Protein AF-A0A8H9HE80-F1 (afdb_monomer_lite)

Secondary structure (DSSP, 8-state):
--S--SEEEEE---GGGHHHHHHHHHHS--EEEEEEETTS----STTSS-S-EEEE-HHHHHHH-----TT-TT----

Structure (mmCIF, N/CA/C/O backbone):
data_AF-A0A8H9HE80-F1
#
_entry.id   AF-A0A8H9HE80-F1
#
loop_
_atom_site.group_PDB
_atom_site.id
_atom_site.type_symbol
_atom_site.label_atom_id
_atom_site.label_alt_id
_atom_site.label_comp_id
_atom_site.label_asym_id
_atom_site.label_entity_id
_atom_site.label_seq_id
_atom_site.pdbx_PDB_ins_code
_atom_site.Cartn_x
_atom_site.Cartn_y
_atom_site.Cartn_z
_atom_site.occupancy
_atom_site.B_iso_or_equiv
_atom_site.auth_seq_id
_atom_site.auth_comp_id
_atom_site.auth_asym_id
_atom_site.auth_atom_id
_atom_site.pdbx_PDB_model_num
ATOM 1 N N . MET A 1 1 ? -20.220 -13.673 4.636 1.00 43.94 1 MET A N 1
ATOM 2 C CA . MET A 1 1 ? -19.434 -14.022 3.431 1.00 43.94 1 MET A CA 1
ATOM 3 C C . MET A 1 1 ? -18.653 -15.296 3.728 1.00 43.94 1 MET A C 1
ATOM 5 O O . MET A 1 1 ? -18.100 -15.398 4.813 1.00 43.94 1 MET A O 1
ATOM 9 N N . LYS A 1 2 ? -18.715 -16.307 2.851 1.00 50.34 2 LYS A N 1
ATOM 10 C CA . LYS A 1 2 ? -17.998 -17.587 3.008 1.00 50.34 2 LYS A CA 1
ATOM 11 C C . LYS A 1 2 ? -16.605 -17.434 2.395 1.00 50.34 2 LYS A C 1
ATOM 13 O O . LYS A 1 2 ? -16.505 -17.278 1.186 1.00 50.34 2 LYS A O 1
ATOM 18 N N . GLY A 1 3 ? -15.587 -17.464 3.248 1.00 57.22 3 GLY A N 1
ATOM 19 C CA . GLY A 1 3 ? -14.188 -17.187 2.926 1.00 57.22 3 GLY A CA 1
ATOM 20 C C . GLY A 1 3 ? -13.671 -16.143 3.907 1.00 57.22 3 GLY A C 1
ATOM 21 O O . GLY A 1 3 ? -13.890 -14.953 3.705 1.00 57.22 3 GLY A O 1
ATOM 22 N N . SER A 1 4 ? -13.089 -16.589 5.019 1.00 70.88 4 SER A N 1
ATOM 23 C CA . SER A 1 4 ? -12.341 -15.703 5.909 1.00 70.88 4 SER A CA 1
ATOM 24 C C . SER A 1 4 ? -11.097 -15.252 5.154 1.00 70.88 4 SER A C 1
ATOM 26 O O . SER A 1 4 ? -10.279 -16.082 4.769 1.00 70.88 4 SER A O 1
ATOM 28 N N . ILE A 1 5 ? -10.999 -13.957 4.874 1.00 81.25 5 ILE A N 1
ATOM 29 C CA . ILE A 1 5 ? -9.781 -13.367 4.330 1.00 81.25 5 ILE A CA 1
ATOM 30 C C . ILE A 1 5 ? -8.880 -13.081 5.525 1.00 81.25 5 ILE A C 1
ATOM 32 O O . ILE A 1 5 ? -9.249 -12.282 6.385 1.00 81.25 5 ILE A O 1
ATOM 36 N N . ASP A 1 6 ? -7.724 -13.735 5.581 1.00 87.31 6 ASP A N 1
ATOM 37 C CA . ASP A 1 6 ? -6.769 -13.528 6.672 1.00 87.31 6 ASP A CA 1
ATOM 38 C C . ASP A 1 6 ? -6.114 -12.146 6.574 1.00 87.31 6 ASP A C 1
ATOM 40 O O . ASP A 1 6 ? -5.987 -11.452 7.582 1.00 87.31 6 ASP A O 1
ATOM 44 N N . ALA A 1 7 ? -5.769 -11.715 5.354 1.00 89.19 7 ALA A N 1
ATOM 45 C CA . ALA A 1 7 ? -5.201 -10.400 5.095 1.00 89.19 7 ALA A CA 1
ATOM 46 C C . ALA A 1 7 ? -5.717 -9.765 3.794 1.00 89.19 7 ALA A C 1
ATOM 48 O O . ALA A 1 7 ? -5.852 -10.437 2.770 1.00 89.19 7 ALA A O 1
ATOM 49 N N . ALA A 1 8 ? -5.967 -8.457 3.830 1.00 88.69 8 ALA A N 1
ATOM 50 C CA . ALA A 1 8 ? -6.343 -7.637 2.687 1.00 88.69 8 ALA A CA 1
ATOM 51 C C . ALA A 1 8 ? -5.264 -6.578 2.440 1.00 88.69 8 ALA A C 1
ATOM 53 O O . ALA A 1 8 ? -5.028 -5.714 3.282 1.00 88.69 8 ALA A O 1
ATOM 54 N N . ILE A 1 9 ? -4.628 -6.633 1.270 1.00 90.06 9 ILE A N 1
ATOM 55 C CA . ILE A 1 9 ? -3.596 -5.677 0.859 1.00 90.06 9 ILE A CA 1
ATOM 56 C C . ILE A 1 9 ? -4.205 -4.738 -0.177 1.00 90.06 9 ILE A C 1
ATOM 58 O O . ILE A 1 9 ? -4.715 -5.193 -1.202 1.00 90.06 9 ILE A O 1
ATOM 62 N N . VAL A 1 10 ? -4.155 -3.430 0.075 1.00 92.12 10 VAL A N 1
ATOM 63 C CA . VAL A 1 10 ? -4.721 -2.417 -0.825 1.00 92.12 10 VAL A CA 1
ATOM 64 C C . VAL A 1 10 ? -3.648 -1.407 -1.210 1.00 92.12 10 VAL A C 1
ATOM 66 O O . VAL A 1 10 ? -3.168 -0.643 -0.374 1.00 92.12 10 VAL A O 1
ATOM 69 N N . PHE A 1 11 ? -3.299 -1.378 -2.496 1.00 92.94 11 PHE A N 1
ATOM 70 C CA . PHE A 1 11 ? -2.385 -0.388 -3.055 1.00 92.94 11 PHE A CA 1
ATOM 71 C C . PHE A 1 11 ? -3.170 0.771 -3.682 1.00 92.94 11 PHE A C 1
ATOM 73 O O . PHE A 1 11 ? -3.753 0.609 -4.753 1.00 92.94 11 PHE A O 1
ATOM 80 N N . THR A 1 12 ? -3.225 1.932 -3.026 1.00 91.12 12 THR A N 1
ATOM 81 C CA . THR A 1 12 ? -3.939 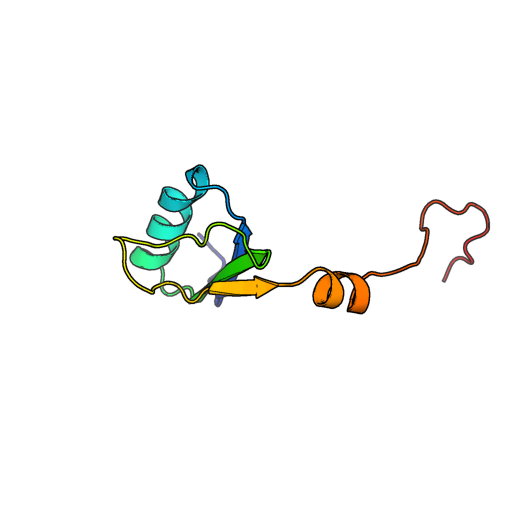3.110 -3.545 1.00 91.12 12 THR A CA 1
ATOM 82 C C . THR A 1 12 ? -3.579 4.403 -2.802 1.00 91.12 12 THR A C 1
ATOM 84 O O . THR A 1 12 ? -3.151 4.394 -1.648 1.00 91.12 12 THR A O 1
ATOM 87 N N . SER A 1 13 ? -3.793 5.540 -3.464 1.00 89.75 13 SER A N 1
ATOM 88 C CA . SER A 1 13 ? -3.813 6.880 -2.850 1.00 89.75 13 SER A CA 1
ATOM 89 C C . SER A 1 13 ? -5.185 7.556 -2.955 1.00 89.75 13 SER A C 1
ATOM 91 O O . SER A 1 13 ? -5.321 8.725 -2.588 1.00 89.75 13 SER A O 1
ATOM 93 N N . ASP A 1 14 ? -6.187 6.840 -3.465 1.00 90.19 14 ASP A N 1
ATOM 94 C CA . ASP A 1 14 ? -7.548 7.336 -3.642 1.00 90.19 14 ASP A CA 1
ATOM 95 C C . ASP A 1 14 ? -8.302 7.340 -2.308 1.00 90.19 14 ASP A C 1
ATOM 97 O O . ASP A 1 14 ? -8.394 6.320 -1.625 1.00 90.19 14 ASP A O 1
ATOM 101 N N . THR A 1 15 ? -8.836 8.495 -1.917 1.00 88.62 15 THR A N 1
ATOM 102 C CA . THR A 1 15 ? -9.584 8.636 -0.665 1.00 88.62 15 THR A CA 1
ATOM 103 C C . THR A 1 15 ? -10.989 8.066 -0.727 1.00 88.62 15 THR A C 1
ATOM 105 O O . THR A 1 15 ? -11.549 7.780 0.329 1.00 88.62 15 THR A O 1
ATOM 108 N N . ASP A 1 16 ? -11.552 7.859 -1.914 1.00 91.75 16 ASP A N 1
ATOM 109 C CA . ASP A 1 16 ? -12.935 7.398 -2.053 1.00 91.75 16 ASP A CA 1
ATOM 110 C C . ASP A 1 16 ? -13.108 5.942 -1.591 1.00 91.75 16 ASP A C 1
ATOM 112 O O . ASP A 1 16 ? -14.210 5.523 -1.239 1.00 91.75 16 ASP A O 1
ATOM 116 N N . ILE A 1 17 ? -12.011 5.182 -1.497 1.00 90.38 17 ILE A N 1
ATOM 117 C CA . ILE A 1 17 ? -12.006 3.804 -0.988 1.00 90.38 17 ILE A CA 1
ATOM 118 C C . ILE A 1 17 ? -11.904 3.708 0.545 1.00 90.38 17 ILE A C 1
ATOM 120 O O . ILE A 1 17 ? -12.103 2.627 1.106 1.00 90.38 17 ILE A O 1
ATOM 124 N N . LEU A 1 18 ? -11.639 4.820 1.245 1.00 89.94 18 LEU A N 1
ATOM 125 C CA . LEU A 1 18 ? -11.519 4.845 2.710 1.00 89.94 18 LEU A CA 1
ATOM 126 C C . LEU A 1 18 ? -12.727 4.225 3.430 1.00 89.94 18 LEU A C 1
ATOM 128 O O . LEU A 1 18 ? -12.488 3.387 4.295 1.00 89.94 18 LEU A O 1
ATOM 132 N N . PRO A 1 19 ? -13.994 4.526 3.074 1.00 91.25 19 PRO A N 1
ATOM 133 C CA . PRO A 1 19 ? -15.143 3.939 3.764 1.00 91.25 19 PRO A CA 1
ATOM 134 C C . PRO A 1 19 ? -15.197 2.409 3.659 1.00 91.25 19 PRO A C 1
ATOM 136 O O . PRO A 1 19 ? -15.616 1.732 4.595 1.00 91.25 19 PRO A O 1
ATOM 139 N N . ALA A 1 20 ? -14.748 1.843 2.533 1.00 90.75 20 ALA A N 1
ATOM 140 C CA . ALA A 1 20 ? -14.696 0.395 2.349 1.00 90.75 20 ALA A CA 1
ATOM 141 C C . ALA A 1 20 ? -13.581 -0.240 3.195 1.00 90.75 20 ALA A C 1
ATOM 143 O O . ALA A 1 20 ? -13.797 -1.274 3.826 1.00 90.75 20 ALA A O 1
ATOM 144 N N . ILE A 1 21 ? -12.410 0.403 3.246 1.00 89.69 21 ILE A N 1
ATOM 145 C CA . ILE A 1 21 ? -11.295 -0.016 4.104 1.00 89.69 21 ILE A CA 1
ATOM 146 C C . ILE A 1 21 ? -11.710 0.045 5.579 1.00 89.69 21 ILE A C 1
ATOM 148 O O . ILE A 1 21 ? -11.462 -0.903 6.317 1.00 89.69 21 ILE A O 1
ATOM 152 N N . GLU A 1 22 ? -12.375 1.120 6.002 1.00 90.50 22 GLU A N 1
ATOM 153 C CA . GLU A 1 22 ? -12.877 1.292 7.369 1.00 90.50 22 GLU A CA 1
ATOM 154 C C . GLU A 1 22 ? -13.883 0.210 7.756 1.00 90.50 22 GLU A C 1
ATOM 156 O O . GLU A 1 22 ? -13.794 -0.340 8.853 1.00 90.50 22 GLU A O 1
ATOM 161 N N . LEU A 1 23 ? -14.805 -0.136 6.855 1.00 90.00 23 LEU A N 1
ATOM 162 C CA . LEU A 1 23 ? -15.763 -1.213 7.082 1.00 90.00 23 LEU A CA 1
ATOM 163 C C . LEU A 1 23 ? -15.050 -2.550 7.318 1.00 90.00 23 LEU A C 1
ATOM 165 O O . LEU A 1 23 ? -15.337 -3.234 8.295 1.00 90.00 23 LEU A O 1
ATOM 169 N N . VAL A 1 24 ? -14.106 -2.920 6.448 1.00 89.25 24 VAL A N 1
ATOM 170 C CA . VAL A 1 24 ? -13.367 -4.188 6.580 1.00 89.25 24 VAL A CA 1
ATOM 171 C C . VAL A 1 24 ? -12.513 -4.192 7.847 1.00 89.25 24 VAL A C 1
ATOM 173 O O . VAL A 1 24 ? -12.516 -5.182 8.575 1.00 89.25 24 VAL A O 1
ATOM 176 N N . TYR A 1 25 ? -11.830 -3.086 8.138 1.00 88.06 25 TYR A N 1
ATOM 177 C CA . TYR A 1 25 ? -10.955 -2.951 9.301 1.00 88.06 25 TYR A CA 1
ATOM 178 C C . TYR A 1 25 ? -11.708 -3.056 10.635 1.00 88.06 25 TYR A C 1
ATOM 180 O O . TYR A 1 25 ? -11.183 -3.622 11.589 1.00 88.06 25 TYR A O 1
ATOM 188 N N . ASN A 1 26 ? -12.927 -2.512 10.715 1.00 87.31 26 ASN A N 1
ATOM 189 C CA . ASN A 1 26 ? -13.702 -2.482 11.959 1.00 87.31 26 ASN A CA 1
ATOM 190 C C . ASN A 1 26 ? -14.615 -3.704 12.138 1.00 87.31 26 ASN A C 1
ATOM 192 O O . ASN A 1 26 ? -14.785 -4.177 13.259 1.00 87.31 26 ASN A O 1
ATOM 196 N N . GLU A 1 27 ? -15.210 -4.213 11.057 1.00 89.19 27 GLU A N 1
ATOM 197 C CA . GLU A 1 27 ? -16.262 -5.241 11.127 1.00 89.19 27 GLU A CA 1
ATOM 198 C C . GLU A 1 27 ? -15.741 -6.664 10.890 1.00 89.19 27 GLU A C 1
ATOM 200 O O . GLU A 1 27 ? -16.505 -7.633 10.952 1.00 89.19 27 GLU A O 1
ATOM 205 N N . THR A 1 28 ? -14.450 -6.826 10.590 1.00 86.56 28 THR A N 1
ATOM 206 C CA . THR A 1 28 ? -13.857 -8.138 10.316 1.00 86.56 28 THR A CA 1
ATOM 207 C C . THR A 1 28 ? -12.536 -8.327 11.062 1.00 86.56 28 THR A C 1
ATOM 209 O O . THR A 1 28 ? -11.829 -7.358 11.315 1.00 86.56 28 THR A O 1
ATOM 212 N N . PRO A 1 29 ? -12.149 -9.575 11.386 1.00 85.62 29 PRO A N 1
ATOM 213 C CA . PRO A 1 29 ? -10.828 -9.875 11.940 1.00 85.62 29 PRO A CA 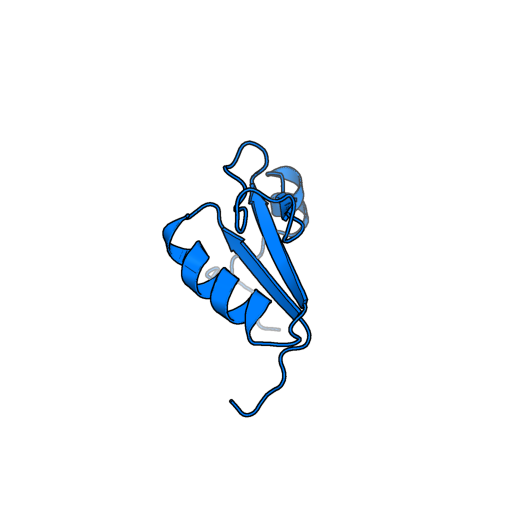1
ATOM 214 C C . PRO A 1 29 ? -9.711 -9.858 10.876 1.00 85.62 29 PRO A C 1
ATOM 216 O O . PRO A 1 29 ? -8.618 -10.351 11.140 1.00 85.62 29 PRO A O 1
ATOM 219 N N . CYS A 1 30 ? -9.988 -9.364 9.665 1.00 87.56 30 CYS A N 1
ATOM 220 C CA . CYS A 1 30 ? -9.037 -9.344 8.561 1.00 87.56 30 CYS A CA 1
ATOM 221 C C . CYS A 1 30 ? -7.887 -8.374 8.855 1.00 87.56 30 CYS A C 1
ATOM 223 O O . CYS A 1 30 ? -8.113 -7.220 9.226 1.00 87.56 30 CYS A O 1
ATOM 225 N N . HIS A 1 31 ? -6.648 -8.818 8.645 1.00 88.81 31 HIS A N 1
ATOM 226 C CA . HIS A 1 31 ? -5.476 -7.952 8.732 1.00 88.81 31 HIS A CA 1
ATOM 227 C C . HIS A 1 31 ? -5.379 -7.070 7.484 1.00 88.81 31 HIS A C 1
ATOM 229 O O . HIS A 1 31 ? -5.149 -7.562 6.383 1.00 88.81 31 HIS A O 1
ATOM 235 N N . VAL A 1 32 ? -5.570 -5.760 7.631 1.00 89.62 32 VAL A N 1
ATOM 236 C CA . VAL A 1 32 ? -5.534 -4.832 6.491 1.00 89.62 32 VAL A CA 1
ATOM 237 C C . VAL A 1 32 ? -4.182 -4.135 6.411 1.00 89.62 32 VAL A C 1
ATOM 239 O O . VAL A 1 32 ? -3.766 -3.461 7.355 1.00 89.62 32 VAL A O 1
ATOM 242 N N . GLU A 1 33 ? -3.540 -4.219 5.249 1.00 91.00 33 GLU A N 1
ATOM 243 C CA . GLU A 1 33 ? -2.318 -3.486 4.926 1.00 91.00 33 GLU A CA 1
ATOM 244 C C . GLU A 1 33 ? -2.562 -2.526 3.769 1.00 91.00 33 GLU A C 1
ATOM 246 O O . GLU A 1 33 ? -3.178 -2.865 2.755 1.00 91.00 33 GLU A O 1
ATOM 251 N N . LEU A 1 34 ? -2.063 -1.304 3.920 1.00 91.81 34 LEU A N 1
ATOM 252 C CA . LEU A 1 34 ? -2.125 -0.295 2.877 1.00 91.81 34 LEU A CA 1
ATOM 253 C C . LEU A 1 34 ? -0.767 -0.154 2.217 1.00 91.81 34 LEU A C 1
ATOM 255 O O . LEU A 1 34 ? 0.274 -0.295 2.857 1.00 91.81 34 LEU A O 1
ATOM 259 N N . ALA A 1 35 ? -0.772 0.190 0.942 1.00 93.06 35 ALA A N 1
ATOM 260 C CA . ALA A 1 35 ? 0.426 0.568 0.228 1.00 93.06 35 ALA A CA 1
ATOM 261 C C . ALA A 1 35 ? 0.135 1.739 -0.714 1.00 93.06 35 ALA A C 1
ATOM 263 O O . ALA A 1 35 ? -0.967 1.879 -1.242 1.00 93.06 35 ALA A O 1
ATOM 264 N N . CYS A 1 36 ? 1.113 2.610 -0.920 1.00 93.81 36 CYS A N 1
ATOM 265 C CA . CYS A 1 36 ? 1.031 3.671 -1.915 1.00 93.81 36 CYS A CA 1
ATOM 266 C C . CYS A 1 36 ? 2.418 4.013 -2.454 1.00 93.81 36 CYS A C 1
ATOM 268 O O . CYS A 1 36 ? 3.435 3.607 -1.893 1.00 93.81 36 CYS A O 1
ATOM 270 N N . TRP A 1 37 ? 2.476 4.794 -3.529 1.00 94.44 37 TRP A N 1
ATOM 271 C CA . TRP A 1 37 ? 3.749 5.322 -4.009 1.00 94.44 37 TRP A CA 1
ATOM 272 C C . TRP A 1 37 ? 4.388 6.256 -2.977 1.00 94.44 37 TRP A C 1
ATOM 274 O O . TRP A 1 37 ? 3.702 7.006 -2.275 1.00 94.44 37 TRP A O 1
ATOM 284 N N . SER A 1 38 ? 5.715 6.230 -2.896 1.00 91.38 38 SER A N 1
ATOM 285 C CA . SER A 1 38 ? 6.507 7.193 -2.137 1.00 91.38 38 SER A CA 1
ATOM 286 C C . SER A 1 38 ? 6.271 8.601 -2.685 1.00 91.38 38 SER A C 1
ATOM 288 O O . SER A 1 38 ? 6.230 8.811 -3.894 1.00 91.38 38 SER A O 1
ATOM 290 N N . GLY A 1 39 ? 6.039 9.566 -1.793 1.00 87.94 39 GLY A N 1
ATOM 291 C CA . GLY A 1 39 ? 5.560 10.906 -2.159 1.00 87.94 39 GLY A CA 1
ATOM 292 C C . GLY A 1 39 ? 4.050 10.994 -2.426 1.00 87.94 39 GLY A C 1
ATOM 293 O O . GLY A 1 39 ? 3.517 12.097 -2.543 1.00 87.94 39 GLY A O 1
ATOM 294 N N . GLY A 1 40 ? 3.344 9.861 -2.464 1.00 85.50 40 GLY A N 1
ATOM 295 C CA . GLY A 1 40 ? 1.890 9.793 -2.556 1.00 85.50 40 GLY A CA 1
ATOM 296 C C . GLY A 1 40 ? 1.179 10.124 -1.241 1.00 85.50 40 GLY A C 1
ATOM 297 O O . GLY A 1 40 ? 1.773 10.212 -0.159 1.00 85.50 40 GLY A O 1
ATOM 298 N N . ARG A 1 41 ? -0.144 10.292 -1.325 1.00 86.25 41 ARG A N 1
ATOM 299 C CA . ARG A 1 41 ? -0.988 10.534 -0.152 1.00 86.25 41 ARG A CA 1
ATOM 300 C C . ARG A 1 41 ? -1.341 9.202 0.503 1.00 86.25 41 ARG A C 1
ATOM 302 O O . ARG A 1 41 ? -2.131 8.434 -0.037 1.00 86.25 41 ARG A O 1
ATOM 309 N N . ARG A 1 42 ? -0.798 8.960 1.698 1.00 86.75 42 ARG A N 1
ATOM 310 C CA . ARG A 1 42 ? -1.211 7.811 2.514 1.00 86.75 42 ARG A CA 1
ATOM 311 C C . ARG A 1 42 ? -2.656 7.951 2.985 1.00 86.75 42 ARG A C 1
ATOM 313 O O . ARG A 1 42 ? -3.066 9.024 3.440 1.00 86.75 42 ARG A O 1
ATOM 320 N N . LEU A 1 43 ? -3.379 6.840 2.959 1.00 87.12 43 LEU A N 1
ATOM 321 C CA . LEU A 1 43 ? -4.692 6.723 3.576 1.00 87.12 43 LEU A CA 1
ATOM 322 C C . LEU A 1 43 ? -4.556 6.558 5.096 1.00 87.12 43 LEU A C 1
ATOM 324 O O . LEU A 1 43 ? -3.581 5.990 5.596 1.00 87.12 43 LEU A O 1
ATOM 328 N N . ARG A 1 44 ? -5.500 7.137 5.840 1.00 85.25 44 ARG A N 1
ATOM 329 C CA . ARG A 1 44 ? -5.536 7.112 7.307 1.00 85.25 44 ARG A CA 1
ATOM 330 C C . ARG A 1 44 ? -6.975 6.975 7.763 1.00 85.25 44 ARG A C 1
ATOM 332 O O . ARG A 1 44 ? -7.803 7.791 7.368 1.00 85.25 44 ARG A O 1
ATOM 339 N N . ILE A 1 45 ? -7.232 6.018 8.643 1.00 83.88 45 ILE A N 1
ATOM 340 C CA . ILE A 1 45 ? -8.526 5.887 9.313 1.00 83.88 45 ILE A CA 1
ATOM 341 C C . ILE A 1 45 ? -8.522 6.814 10.527 1.00 83.88 45 ILE A C 1
ATOM 343 O O . ILE A 1 45 ? -7.565 6.804 11.306 1.00 83.88 45 ILE A O 1
ATOM 347 N N . ASN A 1 46 ? -9.559 7.635 10.704 1.00 80.94 46 ASN A N 1
ATOM 348 C CA . ASN A 1 46 ? -9.723 8.506 11.881 1.00 80.94 46 ASN A CA 1
ATOM 349 C C . ASN A 1 46 ? -8.504 9.397 12.209 1.00 80.94 46 ASN A C 1
ATOM 351 O O . ASN A 1 46 ? -8.221 9.683 13.370 1.00 80.94 46 ASN A O 1
ATOM 355 N N . SER A 1 47 ? -7.742 9.823 11.194 1.00 74.62 47 SER A N 1
ATOM 356 C CA . SER A 1 47 ? -6.481 10.577 11.361 1.00 74.62 47 SER A CA 1
ATOM 357 C C . SER A 1 47 ? -5.395 9.866 12.186 1.00 74.62 47 SER A C 1
ATOM 359 O O . SER A 1 47 ? -4.426 10.492 12.618 1.00 74.62 47 SER A O 1
ATOM 361 N N . THR A 1 48 ? -5.520 8.556 12.379 1.00 79.44 48 THR A N 1
ATOM 362 C CA . THR A 1 48 ? -4.545 7.731 13.095 1.00 79.44 48 THR A CA 1
ATOM 363 C C . THR A 1 48 ? -3.372 7.326 12.195 1.00 79.44 48 THR A C 1
ATOM 365 O O . THR A 1 48 ? -3.330 7.617 10.996 1.00 79.44 48 THR A O 1
ATOM 368 N N . GLN A 1 49 ? -2.387 6.645 12.786 1.00 75.81 49 GLN A N 1
ATOM 369 C CA . GLN A 1 49 ? -1.302 5.990 12.050 1.00 75.81 49 GLN A CA 1
ATOM 370 C C . GLN A 1 49 ? -1.698 4.605 11.510 1.00 75.81 49 GLN A C 1
ATOM 372 O O . GLN A 1 49 ? -0.855 3.954 10.897 1.00 75.81 49 GLN A O 1
ATOM 377 N N . THR A 1 50 ? -2.947 4.176 11.720 1.00 78.62 50 THR A N 1
ATOM 378 C CA . THR A 1 50 ? -3.477 2.875 11.299 1.00 78.62 50 THR A CA 1
ATOM 379 C C . THR A 1 50 ? -4.427 3.010 10.099 1.00 78.62 50 THR A C 1
ATOM 381 O O . THR A 1 50 ? -5.146 4.013 10.008 1.00 78.62 50 THR A O 1
ATOM 384 N N . PRO A 1 51 ? -4.470 2.020 9.189 1.00 78.56 51 PRO A N 1
ATOM 385 C CA . PRO A 1 51 ? -3.586 0.855 9.083 1.00 78.56 51 PRO A CA 1
ATOM 386 C C . PRO A 1 51 ? -2.144 1.246 8.724 1.00 78.56 51 PRO A C 1
ATOM 388 O O . PRO A 1 51 ? -1.881 2.372 8.282 1.00 78.56 51 PRO A O 1
ATOM 391 N N . TRP A 1 52 ? -1.202 0.324 8.936 1.00 85.19 52 TRP A N 1
ATOM 392 C CA . TRP A 1 52 ? 0.175 0.505 8.476 1.00 85.19 52 TRP A CA 1
ATOM 393 C C . TRP A 1 52 ? 0.198 0.690 6.951 1.00 85.19 52 TRP A C 1
ATOM 395 O O . TRP A 1 52 ? -0.574 0.055 6.233 1.00 85.19 52 TRP A O 1
ATOM 405 N N . CYS A 1 53 ? 1.058 1.592 6.469 1.00 89.50 53 CYS A N 1
ATOM 406 C CA . CYS A 1 53 ? 1.156 1.938 5.054 1.00 89.50 53 CYS A CA 1
ATOM 407 C C . CYS A 1 53 ? 2.580 1.705 4.549 1.00 89.50 53 CYS A C 1
ATOM 409 O O . CYS A 1 53 ? 3.517 2.348 5.028 1.00 89.50 53 CYS A O 1
ATOM 411 N N . HIS A 1 54 ? 2.728 0.834 3.557 1.00 92.44 54 HIS A N 1
ATOM 412 C CA . HIS A 1 54 ? 3.964 0.634 2.815 1.00 92.44 54 HIS A CA 1
ATOM 413 C C . HIS A 1 54 ? 4.113 1.724 1.752 1.00 92.44 54 HIS A C 1
ATOM 415 O O . HIS A 1 54 ? 3.156 2.069 1.061 1.00 92.44 54 HIS A O 1
ATOM 421 N N . PHE A 1 55 ? 5.317 2.267 1.613 1.00 93.12 55 PHE A N 1
ATOM 422 C CA . PHE A 1 55 ? 5.633 3.212 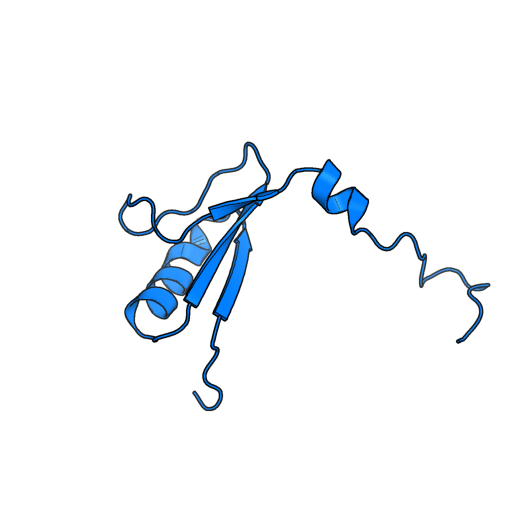0.549 1.00 93.12 55 PHE A CA 1
ATOM 423 C C . PHE A 1 55 ? 6.507 2.507 -0.476 1.00 93.12 55 PHE A C 1
ATOM 425 O O . PHE A 1 55 ? 7.631 2.134 -0.153 1.00 93.12 55 PHE A O 1
ATOM 432 N N . LEU A 1 56 ? 5.981 2.316 -1.683 1.00 93.19 56 LEU A N 1
ATOM 433 C CA . LEU A 1 56 ? 6.722 1.724 -2.791 1.00 93.19 56 LEU A CA 1
ATOM 434 C C . LEU A 1 56 ? 7.372 2.810 -3.636 1.00 93.19 56 LEU A C 1
ATOM 436 O O . LEU A 1 56 ? 6.822 3.896 -3.828 1.00 93.19 56 LEU A O 1
ATOM 440 N N . THR A 1 57 ? 8.547 2.515 -4.157 1.00 95.00 57 THR A N 1
ATOM 441 C CA . THR A 1 57 ? 9.273 3.361 -5.097 1.00 95.00 57 THR A CA 1
ATOM 442 C C . THR A 1 57 ? 9.207 2.776 -6.499 1.00 95.00 57 THR A C 1
ATOM 444 O O . THR A 1 57 ? 8.944 1.590 -6.684 1.00 95.00 57 THR A O 1
ATOM 447 N N . GLU A 1 58 ? 9.482 3.604 -7.506 1.00 94.31 58 GLU A N 1
ATOM 448 C CA . GLU A 1 58 ? 9.647 3.134 -8.885 1.00 94.31 58 GLU A CA 1
ATOM 449 C C . GLU A 1 58 ? 10.687 2.008 -8.976 1.00 94.31 58 GLU A C 1
ATOM 451 O O . GLU A 1 58 ? 10.466 1.025 -9.675 1.00 94.31 58 GLU A O 1
ATOM 456 N N . ALA A 1 59 ? 11.777 2.103 -8.208 1.00 95.25 59 ALA A N 1
ATOM 457 C CA . ALA A 1 59 ? 12.800 1.066 -8.160 1.00 95.25 59 ALA A CA 1
ATOM 458 C C . ALA A 1 59 ? 12.246 -0.281 -7.662 1.00 95.25 59 ALA A C 1
ATOM 460 O O . ALA A 1 59 ? 12.585 -1.313 -8.236 1.00 95.25 59 ALA A O 1
ATOM 461 N N . ASP A 1 60 ? 11.363 -0.275 -6.655 1.00 93.62 60 ASP A N 1
ATOM 462 C CA . ASP A 1 60 ? 10.715 -1.496 -6.155 1.00 93.62 60 ASP A CA 1
ATOM 463 C C . ASP A 1 60 ? 9.840 -2.142 -7.235 1.00 93.62 60 ASP A C 1
ATOM 465 O O . ASP A 1 60 ? 9.868 -3.358 -7.412 1.00 93.62 60 ASP A O 1
ATOM 469 N N . PHE A 1 61 ? 9.095 -1.330 -7.991 1.00 91.50 61 PHE A N 1
ATOM 470 C CA . PHE A 1 61 ? 8.258 -1.810 -9.090 1.00 91.50 61 PHE A CA 1
ATOM 471 C C . PHE A 1 61 ? 9.087 -2.383 -10.238 1.00 91.50 61 PHE A C 1
ATOM 473 O O . PHE A 1 61 ? 8.834 -3.502 -10.675 1.00 91.50 61 PHE A O 1
ATOM 480 N N . LEU A 1 62 ? 10.105 -1.649 -10.693 1.00 94.19 62 LEU A N 1
ATOM 481 C CA . LEU A 1 62 ? 10.985 -2.091 -11.776 1.00 94.19 62 LEU A CA 1
ATOM 482 C C . LEU A 1 62 ? 11.747 -3.371 -11.411 1.00 94.19 62 LEU A C 1
ATOM 484 O O . LEU A 1 62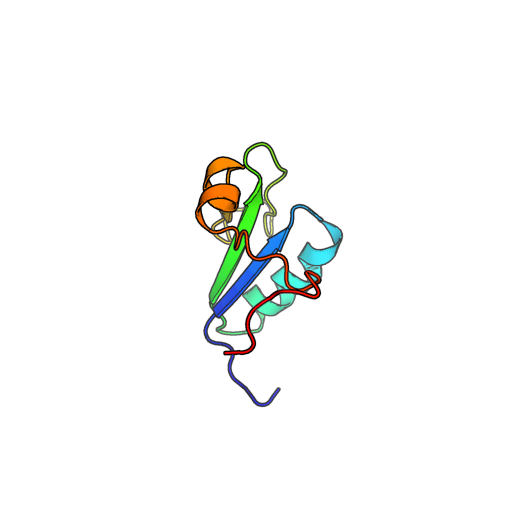 ? 12.046 -4.173 -12.288 1.00 94.19 62 LEU A O 1
ATOM 488 N N . HIS A 1 63 ? 12.045 -3.588 -10.128 1.00 94.88 63 HIS A N 1
ATOM 489 C CA . HIS A 1 63 ? 12.727 -4.796 -9.670 1.00 94.88 63 HIS A CA 1
ATOM 490 C C . HIS A 1 63 ? 11.872 -6.066 -9.797 1.00 94.88 63 HIS A C 1
ATOM 492 O O . HIS A 1 63 ? 12.418 -7.148 -10.002 1.00 94.88 63 HIS A O 1
ATOM 498 N N . VAL A 1 64 ? 10.546 -5.944 -9.669 1.00 92.31 64 VAL A N 1
ATOM 499 C CA . VAL A 1 64 ? 9.600 -7.074 -9.743 1.00 92.31 64 VAL A CA 1
ATOM 500 C C . VAL A 1 64 ? 8.832 -7.134 -11.061 1.00 92.31 64 VAL A C 1
ATOM 502 O O . VAL A 1 64 ? 8.044 -8.056 -11.268 1.00 92.31 64 VAL A O 1
ATOM 505 N N . GLN A 1 65 ? 9.024 -6.146 -11.935 1.00 92.75 65 GLN A N 1
ATOM 506 C CA . GLN A 1 65 ? 8.388 -6.098 -13.240 1.00 92.75 65 GLN A CA 1
ATOM 507 C C . GLN A 1 65 ? 8.808 -7.318 -14.063 1.00 92.75 65 GLN A C 1
ATOM 509 O O . GLN A 1 65 ? 9.996 -7.566 -14.256 1.00 92.75 65 GLN A O 1
ATOM 514 N N . ASP A 1 66 ? 7.825 -8.047 -14.588 1.00 92.19 66 ASP A N 1
ATOM 515 C CA . ASP A 1 66 ? 8.065 -9.056 -15.612 1.00 92.19 66 ASP A CA 1
ATOM 516 C C . ASP A 1 66 ? 8.327 -8.346 -16.954 1.00 92.19 66 ASP A C 1
ATOM 518 O O . ASP A 1 66 ? 7.429 -7.664 -17.459 1.00 92.19 66 ASP A O 1
ATOM 522 N N . PRO A 1 67 ? 9.540 -8.447 -17.530 1.00 89.19 67 PRO A N 1
ATOM 523 C CA . PRO A 1 67 ? 9.855 -7.819 -18.808 1.00 89.19 67 PRO A CA 1
ATOM 524 C C . PRO A 1 67 ? 9.306 -8.609 -20.007 1.00 89.19 67 PRO A C 1
ATOM 526 O O . PRO A 1 67 ? 9.533 -8.202 -21.146 1.00 89.19 67 PRO A O 1
ATOM 529 N N . THR A 1 68 ? 8.638 -9.745 -19.781 1.00 90.38 68 THR A N 1
ATOM 530 C CA . THR A 1 68 ? 8.118 -10.607 -20.846 1.00 90.38 68 THR A CA 1
ATOM 531 C C . THR A 1 68 ? 6.996 -9.909 -21.609 1.00 90.38 68 THR A C 1
ATOM 533 O O . THR A 1 68 ? 5.939 -9.598 -21.059 1.00 90.38 68 THR A O 1
ATOM 536 N N . ASP A 1 69 ? 7.204 -9.700 -22.909 1.00 87.94 69 ASP A N 1
ATOM 537 C CA . ASP A 1 69 ? 6.148 -9.250 -23.810 1.00 87.94 69 ASP A CA 1
ATOM 538 C C . ASP A 1 69 ? 5.285 -10.439 -24.247 1.00 87.94 69 ASP A C 1
ATOM 540 O O . ASP A 1 69 ? 5.581 -11.137 -25.215 1.00 87.94 69 ASP A O 1
ATOM 544 N N . TYR A 1 70 ? 4.185 -10.665 -23.532 1.00 86.81 70 TYR A N 1
ATOM 545 C CA . TYR A 1 70 ? 3.223 -11.720 -23.863 1.00 86.81 70 TYR A CA 1
ATOM 546 C C . TYR A 1 70 ? 2.452 -11.478 -25.169 1.00 86.81 70 TYR A C 1
ATOM 548 O O . TYR A 1 70 ? 1.709 -12.360 -25.605 1.00 86.81 70 TYR A O 1
ATOM 556 N N . ALA A 1 71 ? 2.594 -10.304 -25.789 1.00 88.69 71 ALA A N 1
ATOM 557 C CA . ALA A 1 71 ? 2.040 -10.017 -27.104 1.00 88.69 71 ALA A CA 1
ATOM 558 C C . ALA A 1 71 ? 3.032 -10.307 -28.247 1.00 88.69 71 ALA A C 1
ATOM 560 O O . ALA A 1 71 ? 2.626 -10.215 -29.409 1.00 88.69 71 ALA A O 1
ATOM 561 N N . ASP A 1 72 ? 4.290 -10.676 -27.959 1.00 88.88 72 ASP A N 1
ATOM 562 C CA . ASP A 1 72 ? 5.267 -11.039 -28.991 1.00 88.88 72 ASP A CA 1
ATOM 563 C C . ASP A 1 72 ? 4.809 -12.314 -29.726 1.00 88.88 72 ASP A C 1
ATOM 565 O O . ASP A 1 72 ? 4.713 -13.387 -29.120 1.00 88.88 72 ASP A O 1
ATOM 569 N N . PRO A 1 73 ? 4.548 -12.252 -31.047 1.00 83.69 73 PRO A N 1
ATOM 570 C CA . PRO A 1 73 ? 4.131 -13.420 -31.818 1.00 83.69 73 PRO A CA 1
ATOM 571 C C . PRO A 1 73 ? 5.204 -14.516 -31.907 1.00 83.69 73 PRO A C 1
ATOM 573 O O . PRO A 1 73 ? 4.890 -15.631 -32.324 1.00 83.69 73 PRO A O 1
ATOM 576 N N . ASN A 1 74 ? 6.456 -14.223 -31.544 1.00 88.94 74 ASN A N 1
ATOM 577 C CA . ASN A 1 74 ? 7.559 -15.183 -31.522 1.00 88.94 74 ASN A CA 1
ATOM 578 C C . ASN A 1 74 ? 7.845 -15.735 -30.120 1.00 88.94 74 ASN A C 1
ATOM 580 O O . ASN A 1 74 ? 8.836 -16.454 -29.955 1.00 88.94 74 ASN A O 1
ATOM 584 N N . LEU A 1 75 ? 7.018 -15.414 -29.117 1.00 83.00 75 LEU A N 1
ATOM 585 C CA . LEU A 1 75 ? 7.219 -15.907 -27.760 1.00 83.00 75 LEU A CA 1
ATOM 586 C C . LEU A 1 75 ? 7.133 -17.448 -27.753 1.00 83.00 75 LEU A C 1
ATOM 588 O O . LEU A 1 75 ? 6.112 -18.006 -28.172 1.00 83.00 75 LEU A O 1
ATOM 592 N N . PRO A 1 76 ? 8.182 -18.166 -27.310 1.00 78.75 76 PRO A N 1
ATOM 593 C CA . PRO A 1 76 ? 8.156 -19.621 -27.290 1.00 78.75 76 PRO A CA 1
ATOM 594 C C . PRO A 1 76 ? 7.063 -20.103 -26.333 1.00 78.75 76 PRO A C 1
ATOM 596 O O . PRO A 1 76 ? 7.051 -19.737 -25.161 1.00 78.75 76 PRO A O 1
ATOM 599 N N . SER A 1 77 ? 6.140 -20.921 -26.841 1.00 75.81 77 SER A N 1
ATOM 600 C CA . SER A 1 77 ? 5.091 -21.534 -26.026 1.00 75.81 77 SER A CA 1
ATOM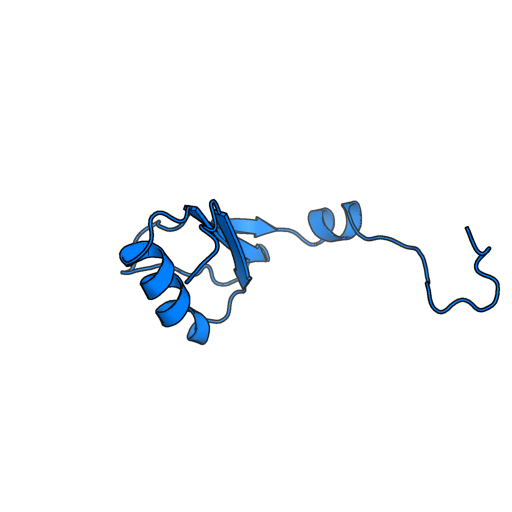 601 C C . SER A 1 77 ? 5.728 -22.541 -25.066 1.00 75.81 77 SER A C 1
ATOM 603 O O . SER A 1 77 ? 6.288 -23.543 -25.517 1.00 75.81 77 SER A O 1
ATOM 605 N N . THR A 1 78 ? 5.688 -22.245 -23.769 1.00 64.12 78 THR A N 1
ATOM 606 C CA . THR A 1 78 ? 6.111 -23.141 -22.683 1.00 64.12 78 THR A CA 1
ATOM 607 C C . THR A 1 78 ? 5.058 -24.182 -22.334 1.00 64.12 78 THR A C 1
ATOM 609 O O . THR A 1 78 ? 3.847 -23.885 -22.443 1.00 64.12 78 THR A O 1
#

Sequence (78 aa):
MKGSIDAAIVFTSDTDILPAIELVYNETPCHVELACWSGGRRLRINSTQTPWCHFLTEADFLHVQDPTDYADPNLPST

Foldseek 3Di:
DPDQAQEDEEEDLDAVCLVVLVCCVPVHNYHYEYEYADVGHDDDDPPDCPPPYHHDYPVNCVVPDDPDDPVPPPPDDD

Radius of gyration: 17.0 Å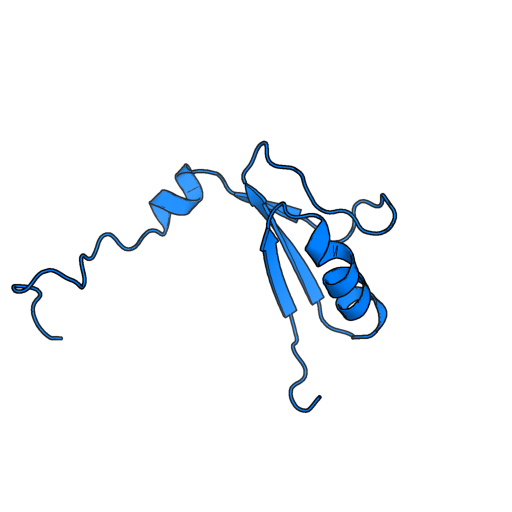; chains: 1; bounding box: 32×34×45 Å

Organism: NCBI:txid1960083

pLDDT: mean 86.43, std 9.24, range [43.94, 95.25]